Protein AF-A0A7K6B0F1-F1 (afdb_monomer_lite)

Structure (mmCIF, N/CA/C/O backbone):
data_AF-A0A7K6B0F1-F1
#
_entry.id   AF-A0A7K6B0F1-F1
#
loop_
_atom_site.group_PDB
_atom_site.id
_atom_site.type_symbol
_atom_site.label_atom_id
_atom_site.label_alt_id
_atom_site.label_comp_id
_atom_site.label_asym_id
_atom_site.label_entity_id
_atom_site.label_seq_id
_atom_site.pdbx_PDB_ins_code
_atom_site.Cartn_x
_atom_site.Cartn_y
_atom_site.Cartn_z
_atom_site.occupancy
_atom_site.B_iso_or_equiv
_atom_site.auth_seq_id
_atom_site.auth_comp_id
_atom_site.auth_asym_id
_atom_site.auth_atom_id
_atom_site.pdbx_PDB_model_num
ATOM 1 N N . GLN A 1 1 ? 3.958 -7.815 -3.564 1.00 84.19 1 GLN A N 1
ATOM 2 C CA . GLN A 1 1 ? 4.097 -6.538 -2.848 1.00 84.19 1 GLN A CA 1
ATOM 3 C C . GLN A 1 1 ? 3.766 -5.406 -3.811 1.00 84.19 1 GLN A C 1
ATOM 5 O O . GLN A 1 1 ? 4.169 -5.479 -4.968 1.00 84.19 1 GLN A O 1
ATOM 10 N N . LYS A 1 2 ? 2.995 -4.425 -3.351 1.00 91.88 2 LYS A N 1
ATOM 11 C CA . LYS A 1 2 ? 2.624 -3.187 -4.043 1.00 91.88 2 LYS A CA 1
ATOM 12 C C . LYS A 1 2 ? 2.810 -2.012 -3.071 1.00 91.88 2 LYS A C 1
ATOM 14 O O . LYS A 1 2 ? 2.982 -2.237 -1.873 1.00 91.88 2 LYS A O 1
ATOM 19 N N . TYR A 1 3 ? 2.759 -0.791 -3.585 1.00 95.00 3 TYR A N 1
ATOM 20 C CA . TYR A 1 3 ? 2.760 0.426 -2.778 1.00 95.00 3 TYR A CA 1
ATOM 21 C C . TYR A 1 3 ? 1.329 0.899 -2.563 1.00 95.00 3 TYR A C 1
ATOM 23 O O . TYR A 1 3 ? 0.528 0.859 -3.496 1.00 95.00 3 TYR A O 1
ATOM 31 N N . GLY A 1 4 ? 0.985 1.312 -1.348 1.00 96.25 4 GLY A N 1
ATOM 32 C CA . GLY A 1 4 ? -0.363 1.766 -1.026 1.00 96.25 4 GLY A CA 1
ATOM 33 C C . GLY A 1 4 ? -0.386 3.098 -0.307 1.00 96.25 4 GLY A C 1
ATOM 34 O O . GLY A 1 4 ? 0.454 3.376 0.549 1.00 96.25 4 GLY A O 1
ATOM 35 N N . TYR A 1 5 ? -1.417 3.870 -0.627 1.00 97.06 5 TYR A N 1
ATOM 36 C CA . TYR A 1 5 ? -1.739 5.144 -0.008 1.00 97.06 5 TYR A CA 1
ATOM 37 C C . TYR A 1 5 ? -2.979 4.972 0.859 1.00 97.06 5 TYR A C 1
ATOM 39 O O . TYR A 1 5 ? -4.002 4.459 0.404 1.00 97.06 5 TYR A O 1
ATOM 47 N N . PHE A 1 6 ? -2.902 5.415 2.105 1.00 97.50 6 PHE A N 1
ATOM 48 C CA . PHE A 1 6 ? -3.943 5.241 3.105 1.00 97.50 6 PHE A CA 1
ATOM 49 C C . PHE A 1 6 ? -4.419 6.585 3.643 1.00 97.50 6 PHE A C 1
ATOM 51 O O . PHE A 1 6 ? -3.671 7.565 3.714 1.00 97.50 6 PHE A O 1
ATOM 58 N N . ARG A 1 7 ? -5.688 6.617 4.046 1.00 97.88 7 ARG A N 1
ATOM 59 C CA . ARG A 1 7 ? -6.323 7.768 4.679 1.00 97.88 7 ARG A CA 1
ATOM 60 C C . ARG A 1 7 ? -7.321 7.264 5.710 1.00 97.88 7 ARG A C 1
ATOM 62 O O . ARG A 1 7 ? -8.183 6.452 5.395 1.00 97.88 7 ARG A O 1
ATOM 69 N N . CYS A 1 8 ? -7.215 7.768 6.932 1.00 98.00 8 CYS A N 1
ATOM 70 C CA . CYS A 1 8 ? -8.238 7.571 7.945 1.00 98.00 8 CYS A CA 1
ATOM 71 C C . CYS A 1 8 ? -9.374 8.568 7.703 1.00 98.00 8 CYS A C 1
ATOM 73 O O . CYS A 1 8 ? -9.131 9.774 7.650 1.00 98.00 8 CYS A O 1
ATOM 75 N N . ASN A 1 9 ? -10.607 8.084 7.572 1.00 96.44 9 ASN A N 1
ATOM 76 C CA . ASN A 1 9 ? -11.759 8.964 7.361 1.00 96.44 9 ASN A CA 1
ATOM 77 C C . ASN A 1 9 ? -12.165 9.730 8.626 1.00 96.44 9 ASN A C 1
ATOM 79 O O . ASN A 1 9 ? -12.723 10.816 8.491 1.00 96.44 9 ASN A O 1
ATOM 83 N N . ASP A 1 10 ? -11.797 9.241 9.811 1.00 97.25 10 ASP A N 1
ATOM 84 C CA . ASP A 1 10 ? -12.140 9.874 11.088 1.00 97.25 10 ASP A CA 1
ATOM 85 C C . ASP A 1 10 ? -11.163 11.013 11.411 1.00 97.25 10 ASP A C 1
ATOM 87 O O . ASP A 1 10 ? -11.520 12.184 11.359 1.00 97.25 10 ASP A O 1
ATOM 91 N N . CYS A 1 11 ? -9.883 10.696 11.644 1.00 97.44 11 CYS A N 1
ATOM 92 C CA . CYS A 1 11 ? -8.874 11.690 12.040 1.00 97.44 11 CYS A CA 1
ATOM 93 C C . CYS A 1 11 ? -8.093 12.318 10.874 1.00 97.44 11 CYS A C 1
ATOM 95 O O . CYS A 1 11 ? -7.096 13.003 11.100 1.00 97.44 11 CYS A O 1
ATOM 97 N N . LYS A 1 12 ? -8.463 12.007 9.625 1.00 97.06 12 LYS A N 1
ATOM 98 C CA . LYS A 1 12 ? -7.857 12.514 8.373 1.00 97.06 12 LYS A CA 1
ATOM 99 C C . LYS A 1 12 ? -6.363 12.221 8.172 1.00 97.06 12 LYS A C 1
ATOM 101 O O . LYS A 1 12 ? -5.811 12.606 7.143 1.00 97.06 12 LYS A O 1
ATOM 106 N N . THR A 1 13 ? -5.728 11.486 9.088 1.00 97.31 13 THR A N 1
ATOM 107 C CA . THR A 1 13 ? -4.325 11.056 8.981 1.00 97.31 13 THR A CA 1
ATOM 108 C C . THR A 1 13 ? -4.112 10.268 7.695 1.00 97.31 13 THR A C 1
ATOM 110 O O . THR A 1 13 ? -4.880 9.354 7.383 1.00 97.31 13 THR A O 1
ATOM 113 N N . ARG A 1 14 ? -3.047 10.606 6.970 1.00 97.31 14 ARG A N 1
ATOM 114 C CA . ARG A 1 14 ? -2.598 9.900 5.772 1.00 97.31 14 ARG A CA 1
ATOM 115 C C . ARG A 1 14 ? -1.288 9.190 6.059 1.00 97.31 14 ARG A C 1
ATOM 117 O O . ARG A 1 14 ? -0.490 9.665 6.864 1.00 97.31 14 ARG A O 1
ATOM 124 N N . TRP A 1 15 ? -1.085 8.053 5.415 1.00 96.88 15 TRP A N 1
ATOM 125 C CA . TRP A 1 15 ? 0.191 7.353 5.441 1.00 96.88 15 TRP A CA 1
ATOM 126 C C . TRP A 1 15 ? 0.356 6.525 4.177 1.00 96.88 15 TRP A C 1
ATOM 128 O O . TRP A 1 15 ? -0.595 6.278 3.437 1.00 96.88 15 TRP A O 1
ATOM 138 N N . GLU A 1 16 ? 1.587 6.113 3.929 1.00 96.38 16 GLU A N 1
ATOM 139 C CA . GLU A 1 16 ? 1.972 5.354 2.750 1.00 96.38 16 GLU A CA 1
ATOM 140 C C . GLU A 1 16 ? 2.824 4.174 3.179 1.00 96.38 16 GLU A C 1
ATOM 142 O O . GLU A 1 16 ? 3.490 4.233 4.216 1.00 96.38 16 GLU A O 1
ATOM 147 N N . SER A 1 17 ? 2.804 3.104 2.393 1.00 94.81 17 SER A N 1
ATOM 148 C CA . SER A 1 17 ? 3.546 1.898 2.720 1.00 94.81 17 SER A CA 1
ATOM 149 C C . SER A 1 17 ? 3.906 1.101 1.477 1.00 94.81 17 SER A C 1
ATOM 151 O O . SER A 1 17 ? 3.045 0.823 0.640 1.00 94.81 17 SER A O 1
ATOM 153 N N . ALA A 1 18 ? 5.153 0.632 1.418 1.00 93.44 18 ALA A N 1
ATOM 154 C CA . ALA A 1 18 ? 5.584 -0.357 0.435 1.00 93.44 18 ALA A CA 1
ATOM 155 C C . ALA A 1 18 ? 5.114 -1.784 0.780 1.00 93.44 18 ALA A C 1
ATOM 157 O O . ALA A 1 18 ? 5.408 -2.732 0.063 1.00 93.44 18 ALA A O 1
ATOM 158 N N . TYR A 1 19 ? 4.382 -1.971 1.879 1.00 92.25 19 TYR A N 1
ATOM 159 C CA . TYR A 1 19 ? 3.997 -3.269 2.425 1.00 92.25 19 TYR A CA 1
ATOM 160 C C . TYR A 1 19 ? 2.502 -3.524 2.228 1.00 92.25 19 TYR A C 1
ATOM 162 O O . TYR A 1 19 ? 1.722 -3.609 3.179 1.00 92.25 19 TYR A O 1
ATOM 170 N N . VAL A 1 20 ? 2.104 -3.628 0.955 1.00 93.56 20 VAL A N 1
ATOM 171 C CA . VAL A 1 20 ? 0.737 -3.968 0.541 1.00 93.56 20 VAL A CA 1
ATOM 172 C C . VAL A 1 20 ? 0.722 -5.257 -0.282 1.00 93.56 20 VAL A C 1
ATOM 174 O O . VAL A 1 20 ? 1.509 -5.437 -1.216 1.00 93.56 20 VAL A O 1
ATOM 177 N N . TRP A 1 21 ? -0.194 -6.170 0.052 1.00 91.62 21 TRP A N 1
ATOM 178 C CA . TRP A 1 21 ? -0.406 -7.435 -0.660 1.00 91.62 21 TRP A CA 1
ATOM 179 C C . TRP A 1 21 ? -1.823 -7.487 -1.197 1.00 91.62 21 TRP A C 1
ATOM 181 O O . TRP A 1 21 ? -2.776 -7.471 -0.420 1.00 91.62 21 TRP A O 1
ATOM 191 N N . CYS A 1 22 ? -1.939 -7.557 -2.520 1.00 91.19 22 CYS A N 1
ATOM 192 C CA . CYS A 1 22 ? -3.215 -7.676 -3.208 1.00 91.19 22 CYS A CA 1
ATOM 193 C C . CYS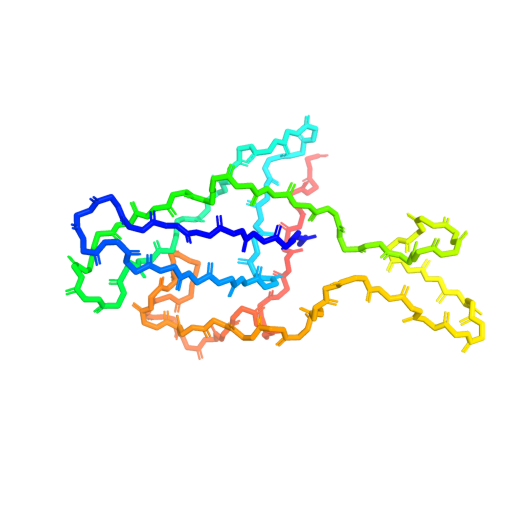 A 1 22 ? -3.473 -9.108 -3.666 1.00 91.19 22 CYS A C 1
ATOM 195 O O . CYS A 1 22 ? -2.526 -9.839 -3.969 1.00 91.19 22 CYS A O 1
ATOM 197 N N . ILE A 1 23 ? -4.754 -9.454 -3.777 1.00 88.81 23 ILE A N 1
ATOM 198 C CA . ILE A 1 23 ? -5.221 -10.641 -4.492 1.00 88.81 23 ILE A CA 1
ATOM 199 C C . ILE A 1 23 ? -4.757 -10.531 -5.948 1.00 88.81 23 ILE A C 1
ATOM 201 O O . ILE A 1 23 ? -4.827 -9.447 -6.541 1.00 88.81 23 ILE A O 1
ATOM 205 N N . SER A 1 24 ? -4.257 -11.638 -6.505 1.00 85.00 24 SER A N 1
ATOM 206 C CA . SER A 1 24 ? -3.767 -11.686 -7.887 1.00 85.00 24 SER A CA 1
ATOM 207 C C . SER A 1 24 ? -4.825 -11.160 -8.861 1.00 85.00 24 SER A C 1
ATOM 209 O O . SER A 1 24 ? -6.017 -11.370 -8.655 1.00 85.00 24 SER A O 1
ATOM 211 N N . GLY A 1 25 ? -4.399 -10.414 -9.880 1.00 84.25 25 GLY A N 1
ATOM 212 C CA . GLY A 1 25 ? -5.313 -9.809 -10.855 1.00 84.25 25 GLY A CA 1
ATOM 213 C C . GLY A 1 25 ? -6.187 -8.661 -10.328 1.00 84.25 25 GLY A C 1
ATOM 214 O O . GLY A 1 25 ? -7.005 -8.147 -11.079 1.00 84.25 25 GLY A O 1
ATOM 215 N N . SER A 1 26 ? -6.030 -8.213 -9.073 1.00 87.44 26 SER A N 1
ATOM 216 C CA . SER A 1 26 ? -6.847 -7.122 -8.520 1.00 87.44 26 SER A CA 1
ATOM 217 C C . SER A 1 26 ? -6.063 -6.126 -7.649 1.00 87.44 26 SER A C 1
ATOM 219 O O . SER A 1 26 ? -4.864 -6.274 -7.374 1.00 87.44 26 SER A O 1
ATOM 221 N N . ASN A 1 27 ? -6.771 -5.089 -7.190 1.00 87.62 27 ASN A N 1
ATOM 222 C CA . ASN A 1 27 ? -6.304 -4.147 -6.168 1.00 87.62 27 ASN A CA 1
ATOM 223 C C . ASN A 1 27 ? -6.932 -4.395 -4.782 1.00 87.62 27 ASN A C 1
ATOM 225 O O . ASN A 1 27 ? -6.675 -3.632 -3.852 1.00 87.62 27 ASN A O 1
ATOM 229 N N . LYS A 1 28 ? -7.705 -5.478 -4.604 1.00 90.38 28 LYS A N 1
ATOM 230 C CA . LYS A 1 28 ? -8.219 -5.886 -3.287 1.00 90.38 28 LYS A CA 1
ATOM 231 C C . LYS A 1 28 ? -7.059 -6.386 -2.425 1.00 90.38 28 LYS A C 1
ATOM 233 O O . LYS A 1 28 ? -6.266 -7.198 -2.896 1.00 90.38 28 LYS A O 1
ATOM 238 N N . VAL A 1 29 ? -6.935 -5.896 -1.190 1.00 93.62 29 VAL A N 1
ATOM 239 C CA . VAL A 1 29 ? -5.813 -6.220 -0.288 1.00 93.62 29 VAL A CA 1
ATOM 240 C C . VAL A 1 29 ? -6.160 -7.328 0.705 1.00 93.62 29 VAL A C 1
ATOM 242 O O . VAL A 1 29 ? -7.286 -7.387 1.185 1.00 93.62 29 VAL A O 1
ATOM 245 N N . TYR A 1 30 ? -5.181 -8.171 1.048 1.00 92.56 30 TYR A N 1
ATOM 246 C CA . TYR A 1 30 ? -5.332 -9.214 2.075 1.00 92.56 30 TYR A CA 1
ATOM 247 C C . TYR A 1 30 ? -5.328 -8.649 3.498 1.00 92.56 30 TYR A C 1
ATOM 249 O O . TYR A 1 30 ? -6.054 -9.121 4.366 1.00 92.56 30 TYR A O 1
ATOM 257 N N . PHE A 1 31 ? -4.486 -7.644 3.746 1.00 93.81 31 PHE A N 1
ATOM 258 C CA . PHE A 1 31 ? -4.228 -7.125 5.085 1.00 93.81 31 PHE A CA 1
ATOM 259 C C . PHE A 1 31 ? -4.468 -5.619 5.121 1.00 93.81 31 PHE A C 1
ATOM 261 O O . PHE A 1 31 ? -3.901 -4.871 4.322 1.00 93.81 31 PHE A O 1
ATOM 268 N N . LYS A 1 32 ? -5.287 -5.179 6.079 1.00 95.88 32 LYS A N 1
ATOM 269 C CA . LYS A 1 32 ? -5.503 -3.759 6.380 1.00 95.88 32 LYS A CA 1
ATOM 270 C C . LYS A 1 32 ? -4.345 -3.200 7.202 1.00 95.88 32 LYS A C 1
ATOM 272 O O . LYS A 1 32 ? -3.686 -3.936 7.939 1.00 95.88 32 LYS A O 1
ATOM 277 N N . GLN A 1 33 ? -4.141 -1.888 7.126 1.00 96.38 33 GLN A N 1
ATOM 278 C CA . GLN A 1 33 ? -3.274 -1.166 8.058 1.00 96.38 33 GLN A CA 1
ATOM 279 C C . GLN A 1 33 ? -4.115 -0.287 8.978 1.00 96.38 33 GLN A C 1
ATOM 281 O O . GLN A 1 33 ? -5.127 0.278 8.567 1.00 96.38 33 GLN A O 1
ATOM 286 N N . LEU A 1 34 ? -3.717 -0.204 10.239 1.00 97.62 34 LEU A N 1
ATOM 287 C CA . LEU A 1 34 ? -4.424 0.518 11.275 1.00 97.62 34 LEU A CA 1
ATOM 288 C C . LEU A 1 34 ? -3.980 1.976 11.272 1.00 97.62 34 LEU A C 1
ATOM 290 O O . LEU A 1 34 ? -2.795 2.297 11.169 1.00 97.62 34 LEU A O 1
ATOM 294 N N . CYS A 1 35 ? -4.941 2.875 11.443 1.00 97.50 35 CYS A N 1
ATOM 295 C CA . CYS A 1 35 ? -4.624 4.260 11.728 1.00 97.50 35 CYS A CA 1
ATOM 296 C C . CYS A 1 35 ? -3.925 4.359 13.091 1.00 97.50 35 CYS A C 1
ATOM 298 O O . CYS A 1 35 ? -4.468 3.898 14.092 1.00 97.50 35 CYS A O 1
ATOM 300 N N . ARG A 1 36 ? -2.775 5.042 13.154 1.00 96.25 36 ARG A N 1
ATOM 301 C CA . ARG A 1 36 ? -2.033 5.251 14.410 1.00 96.25 36 ARG A CA 1
ATOM 302 C C . ARG A 1 36 ? -2.891 5.871 15.520 1.00 96.25 36 ARG A C 1
ATOM 304 O O . ARG A 1 36 ? -2.750 5.476 16.670 1.00 96.25 36 ARG A O 1
ATOM 311 N N . LYS A 1 37 ? -3.755 6.835 15.180 1.00 96.75 37 LYS A N 1
ATOM 312 C CA . LYS A 1 37 ? -4.589 7.561 16.153 1.00 96.75 37 LYS A CA 1
ATOM 313 C C . LYS A 1 37 ? -5.858 6.792 16.520 1.00 96.75 37 LYS A C 1
ATOM 315 O O . LYS A 1 37 ? -6.153 6.629 17.691 1.00 96.75 37 LYS A O 1
ATOM 320 N N . CYS A 1 38 ? -6.597 6.312 15.520 1.00 97.38 38 CYS A N 1
ATOM 321 C CA . CYS A 1 38 ? -7.921 5.719 15.739 1.00 97.38 38 CYS A CA 1
ATOM 322 C C . CYS A 1 38 ? -7.894 4.205 15.976 1.00 97.38 38 CYS A C 1
ATOM 324 O O . CYS A 1 38 ? -8.932 3.638 16.288 1.00 97.38 38 CYS A O 1
ATOM 326 N N . GLN A 1 39 ? -6.766 3.534 15.718 1.00 96.25 39 GLN A N 1
ATOM 327 C CA . GLN A 1 39 ? -6.611 2.071 15.778 1.00 96.25 39 GLN A CA 1
ATOM 328 C C . GLN A 1 39 ? -7.600 1.265 14.906 1.00 96.25 39 GLN A C 1
ATOM 330 O O . GLN A 1 39 ? -7.661 0.042 14.986 1.00 96.25 39 GLN A O 1
ATOM 335 N N . LYS A 1 40 ? -8.326 1.928 13.997 1.00 97.50 40 LYS A N 1
ATOM 336 C CA . LYS A 1 40 ? -9.215 1.304 13.007 1.00 97.50 40 LYS A CA 1
ATOM 337 C C . LYS A 1 40 ? -8.440 0.876 11.762 1.00 97.50 40 LYS A C 1
ATOM 339 O O . LYS A 1 40 ? -7.532 1.586 11.330 1.00 97.50 40 LYS A O 1
ATOM 344 N N . GLY A 1 41 ? -8.813 -0.264 11.179 1.00 96.94 41 GLY A N 1
ATOM 345 C CA . GLY A 1 41 ? -8.181 -0.828 9.984 1.00 96.94 41 GLY A CA 1
ATOM 346 C C . GLY A 1 41 ? -8.720 -0.241 8.678 1.00 96.94 41 GLY A C 1
ATOM 347 O O . GLY A 1 41 ? -9.925 -0.252 8.438 1.00 96.94 41 GLY A O 1
ATOM 348 N N . PHE A 1 42 ? -7.820 0.188 7.798 1.00 97.44 42 PHE A N 1
ATOM 349 C CA . PHE A 1 42 ? -8.135 0.770 6.497 1.00 97.44 42 PHE A CA 1
ATOM 350 C C . PHE A 1 42 ? -7.494 -0.027 5.361 1.00 97.44 42 PHE A C 1
ATOM 352 O O . PHE A 1 42 ? -6.357 -0.498 5.460 1.00 97.44 42 PHE A O 1
ATOM 359 N N . ASN A 1 43 ? -8.240 -0.147 4.264 1.00 96.62 43 ASN A N 1
ATOM 360 C CA . ASN A 1 43 ? -7.673 -0.488 2.965 1.00 96.62 43 ASN A CA 1
ATOM 361 C C . ASN A 1 43 ? -6.979 0.758 2.389 1.00 96.62 43 ASN A C 1
ATOM 363 O O . ASN A 1 43 ? -7.410 1.879 2.681 1.00 96.62 43 ASN A O 1
ATOM 367 N N . PRO A 1 44 ? -5.933 0.595 1.566 1.00 96.81 44 PRO A N 1
ATOM 368 C CA . PRO A 1 44 ? -5.400 1.715 0.810 1.00 96.81 44 PRO A CA 1
ATOM 369 C C . PRO A 1 44 ? -6.468 2.236 -0.162 1.00 96.81 44 PRO A C 1
ATOM 371 O O . PRO A 1 44 ? -7.187 1.450 -0.778 1.00 96.81 44 PRO A O 1
ATOM 374 N N . TYR A 1 45 ? -6.563 3.555 -0.310 1.00 96.12 45 TYR A N 1
ATOM 375 C CA . TYR A 1 45 ? -7.465 4.190 -1.278 1.00 96.12 45 TYR A CA 1
ATOM 376 C C . TYR A 1 45 ? -6.856 4.237 -2.687 1.00 96.12 45 TYR A C 1
ATOM 378 O O . TYR A 1 45 ? -7.573 4.386 -3.669 1.00 96.12 45 TYR A O 1
ATOM 386 N N . ARG A 1 46 ? -5.530 4.101 -2.791 1.00 96.06 46 ARG A N 1
ATOM 387 C CA . ARG A 1 46 ? -4.788 3.974 -4.048 1.00 96.06 46 ARG A CA 1
ATOM 388 C C . ARG A 1 46 ? -3.693 2.938 -3.865 1.00 96.06 46 ARG A C 1
ATOM 390 O O . ARG A 1 46 ? -3.034 2.910 -2.825 1.00 96.06 46 ARG A O 1
ATOM 397 N N . VAL A 1 47 ? -3.507 2.091 -4.869 1.00 95.00 47 VAL A N 1
ATOM 398 C CA . VAL A 1 47 ? -2.474 1.056 -4.887 1.00 95.00 47 VAL A CA 1
ATOM 399 C C . VAL A 1 47 ? -1.751 1.111 -6.216 1.00 95.00 47 VAL A C 1
ATOM 401 O O . VAL A 1 47 ? -2.389 1.184 -7.262 1.00 95.00 47 VAL A O 1
ATOM 404 N N . GLU A 1 48 ? -0.428 1.025 -6.171 1.00 93.38 48 GLU A N 1
ATOM 405 C CA . GLU A 1 48 ? 0.420 1.099 -7.351 1.00 93.38 48 GLU A CA 1
ATOM 406 C C . GLU A 1 48 ? 1.464 -0.009 -7.376 1.00 93.38 48 GLU A C 1
ATOM 408 O O . GLU A 1 48 ? 1.916 -0.521 -6.345 1.00 93.38 48 GLU A O 1
ATOM 413 N N . ALA A 1 49 ? 1.843 -0.403 -8.589 1.00 91.31 49 ALA A N 1
ATOM 414 C CA . ALA A 1 49 ? 2.914 -1.357 -8.782 1.00 91.31 49 ALA A CA 1
ATOM 415 C C . ALA A 1 49 ? 4.264 -0.702 -8.468 1.00 91.31 49 ALA A C 1
ATOM 417 O O . ALA A 1 49 ? 4.542 0.427 -8.865 1.00 91.31 49 ALA A O 1
ATOM 418 N N . ILE A 1 50 ? 5.141 -1.444 -7.793 1.00 90.88 50 ILE A N 1
ATOM 419 C CA . ILE A 1 50 ? 6.515 -1.002 -7.573 1.00 90.88 50 ILE A CA 1
ATOM 420 C C . ILE A 1 50 ? 7.332 -1.352 -8.814 1.00 90.88 50 ILE A C 1
ATOM 422 O O . ILE A 1 50 ? 7.956 -2.411 -8.893 1.00 90.88 50 ILE A O 1
ATOM 426 N N . GLN A 1 51 ? 7.340 -0.453 -9.794 1.00 92.62 51 GLN A N 1
ATOM 427 C CA . GLN A 1 51 ? 7.969 -0.655 -11.103 1.00 92.62 51 GLN A CA 1
ATOM 428 C C . GLN A 1 51 ? 9.027 0.410 -11.402 1.00 92.62 51 GLN A C 1
ATOM 430 O O . GLN A 1 51 ? 9.034 1.480 -10.800 1.00 92.62 51 GLN A O 1
ATOM 435 N N . CYS A 1 52 ? 9.979 0.070 -12.269 1.00 92.38 52 CYS A N 1
ATOM 436 C CA . CYS A 1 52 ? 10.951 1.023 -12.796 1.00 92.38 52 CYS A CA 1
ATOM 437 C C . CYS A 1 52 ? 10.263 2.004 -13.750 1.00 92.38 52 CYS A C 1
ATOM 439 O O . CYS A 1 52 ? 9.501 1.566 -14.602 1.00 92.38 52 CYS A O 1
ATOM 441 N N . GLN A 1 53 ? 10.573 3.298 -13.663 1.00 91.19 53 GLN A N 1
ATOM 442 C CA . GLN A 1 53 ? 10.002 4.307 -14.567 1.00 91.19 53 GLN A CA 1
ATOM 443 C C . GLN A 1 53 ? 10.492 4.186 -16.017 1.00 91.19 53 GLN A C 1
ATOM 445 O O . GLN A 1 53 ? 9.858 4.727 -16.910 1.00 91.19 53 GLN A O 1
ATOM 450 N N . ILE A 1 54 ? 11.614 3.500 -16.251 1.00 92.62 54 ILE A N 1
ATOM 451 C CA . ILE A 1 54 ? 12.216 3.378 -17.586 1.00 92.62 54 ILE A CA 1
ATOM 452 C C . ILE A 1 54 ? 11.632 2.179 -18.338 1.00 92.62 54 ILE A C 1
ATOM 454 O O . ILE A 1 54 ? 11.240 2.296 -19.489 1.00 92.62 54 ILE A O 1
ATOM 458 N N . CYS A 1 55 ? 11.580 1.010 -17.692 1.00 93.81 55 CYS A N 1
ATOM 459 C CA . CYS A 1 55 ? 11.195 -0.244 -18.351 1.00 93.81 55 CYS A CA 1
ATOM 460 C C . CYS A 1 55 ? 9.925 -0.893 -17.786 1.00 93.81 55 CYS A C 1
ATOM 462 O O . CYS A 1 55 ? 9.589 -2.008 -18.180 1.00 93.81 55 CYS A O 1
ATOM 464 N N . SER A 1 56 ? 9.272 -0.274 -16.799 1.00 91.69 56 SER A N 1
ATOM 465 C CA . SER A 1 56 ? 8.053 -0.772 -16.136 1.00 91.69 56 SER A CA 1
ATOM 466 C C . SER A 1 56 ? 8.171 -2.152 -15.468 1.00 91.69 56 SER A C 1
ATOM 468 O O . SER A 1 56 ? 7.193 -2.695 -14.957 1.00 91.69 56 SER A O 1
ATOM 470 N N . LYS A 1 57 ? 9.375 -2.733 -15.384 1.00 90.50 57 LYS A N 1
ATOM 471 C CA . LYS A 1 57 ? 9.606 -4.023 -14.717 1.00 90.50 57 LYS A CA 1
ATOM 472 C C . LYS A 1 57 ? 9.813 -3.843 -13.212 1.00 90.50 57 LYS A C 1
ATOM 474 O O . LYS A 1 57 ? 10.498 -2.925 -12.753 1.00 90.50 57 LYS A O 1
ATOM 479 N N . THR A 1 58 ? 9.265 -4.770 -12.425 1.00 85.75 58 THR A N 1
ATOM 480 C CA . THR A 1 58 ? 9.453 -4.818 -10.962 1.00 85.75 58 THR A CA 1
ATOM 481 C C . THR A 1 58 ? 10.889 -5.176 -10.588 1.00 85.75 58 THR A C 1
ATOM 483 O O . THR A 1 58 ? 11.446 -4.597 -9.659 1.00 85.75 58 THR A O 1
ATOM 486 N N . ARG A 1 59 ? 11.511 -6.103 -11.322 1.00 86.62 59 ARG A N 1
ATOM 487 C CA . ARG A 1 59 ? 12.938 -6.432 -11.233 1.00 86.62 59 ARG A CA 1
ATOM 488 C C . ARG A 1 59 ? 13.566 -6.061 -12.570 1.00 86.62 59 ARG A C 1
ATOM 490 O O . ARG A 1 59 ? 13.122 -6.546 -13.604 1.00 86.62 59 ARG A O 1
ATOM 497 N N . CYS A 1 60 ? 14.532 -5.154 -12.548 1.00 90.31 60 CYS A N 1
ATOM 498 C CA . CYS A 1 60 ? 15.185 -4.645 -13.747 1.00 90.31 60 CYS A CA 1
ATOM 499 C C . CYS A 1 60 ? 16.683 -4.453 -13.509 1.00 90.31 60 CYS A C 1
ATOM 501 O O . CYS A 1 60 ? 17.121 -4.311 -12.361 1.00 90.31 60 CYS A O 1
ATOM 503 N N . SER A 1 61 ? 17.422 -4.393 -14.614 1.00 92.88 61 SER A N 1
ATOM 504 C CA . SER A 1 61 ? 18.863 -4.121 -14.662 1.00 92.88 61 SER A CA 1
ATOM 505 C C . SER A 1 61 ? 19.167 -2.738 -15.242 1.00 92.88 61 SER A C 1
ATOM 507 O O . SER A 1 61 ? 20.290 -2.486 -15.656 1.00 92.88 61 SER A O 1
ATOM 509 N N . CYS A 1 62 ? 18.171 -1.843 -15.302 1.00 92.56 62 CYS A N 1
ATOM 510 C CA . CYS A 1 62 ? 18.389 -0.471 -15.751 1.00 92.56 62 CYS A CA 1
ATOM 511 C C . CYS A 1 62 ? 19.505 0.173 -14.905 1.00 92.56 62 CYS A C 1
ATOM 513 O O . CYS A 1 62 ? 19.434 0.056 -13.675 1.00 92.56 62 CYS A O 1
ATOM 515 N N . PRO A 1 63 ? 20.479 0.868 -15.526 1.00 88.31 63 PRO A N 1
ATOM 516 C CA . PRO A 1 63 ? 21.590 1.497 -14.807 1.00 88.31 63 PRO A CA 1
ATOM 517 C C . PRO A 1 63 ? 21.097 2.439 -13.705 1.00 88.31 63 PRO A C 1
ATOM 519 O O . PRO A 1 63 ? 21.581 2.416 -12.578 1.00 88.31 63 PRO A O 1
ATOM 522 N N . GLN A 1 64 ? 20.042 3.201 -14.007 1.00 86.06 64 GLN A N 1
ATOM 523 C CA . GLN A 1 64 ? 19.321 4.017 -13.042 1.00 86.06 64 GLN A CA 1
ATOM 524 C C . GLN A 1 64 ? 17.982 3.358 -12.706 1.00 86.06 64 GLN A C 1
ATOM 526 O O . GLN A 1 64 ? 17.022 3.401 -13.479 1.00 86.06 64 GLN A O 1
ATOM 531 N N . LYS A 1 65 ? 17.884 2.760 -11.514 1.00 83.62 65 LYS A N 1
ATOM 532 C CA . LYS A 1 65 ? 16.626 2.202 -10.988 1.00 83.62 65 LYS A CA 1
ATOM 533 C C . LYS A 1 65 ? 15.721 3.317 -10.462 1.00 83.62 65 LYS A C 1
ATOM 535 O O . LYS A 1 65 ? 15.420 3.373 -9.273 1.00 83.62 65 LYS A O 1
ATOM 540 N N . LYS A 1 66 ? 15.280 4.204 -11.353 1.00 86.50 66 LYS A N 1
ATOM 541 C CA . LYS A 1 66 ? 14.374 5.299 -11.006 1.00 86.50 66 LYS A CA 1
ATOM 542 C C . LYS A 1 66 ? 12.964 4.757 -10.765 1.00 86.50 66 LYS A C 1
ATOM 544 O O . LYS A 1 66 ? 12.429 4.001 -11.581 1.00 86.50 66 LYS A O 1
ATOM 549 N N . ARG A 1 67 ? 12.381 5.112 -9.624 1.00 89.00 67 ARG A N 1
ATOM 550 C CA . ARG A 1 67 ? 11.016 4.770 -9.206 1.00 89.00 67 ARG A CA 1
ATOM 551 C C . ARG A 1 67 ? 10.390 6.025 -8.617 1.00 89.00 67 ARG A C 1
ATOM 553 O O . ARG A 1 67 ? 11.090 6.789 -7.962 1.00 89.00 67 ARG A O 1
ATOM 560 N N . HIS A 1 68 ? 9.095 6.233 -8.834 1.00 87.12 68 HIS A N 1
ATOM 561 C CA . HIS A 1 68 ? 8.379 7.394 -8.288 1.00 87.12 68 HIS A CA 1
ATOM 562 C C . HIS A 1 68 ? 8.026 7.252 -6.800 1.00 87.12 68 HIS A C 1
ATOM 564 O O . HIS A 1 68 ? 7.529 8.195 -6.198 1.00 87.12 68 HIS A O 1
ATOM 570 N N . ILE A 1 69 ? 8.269 6.077 -6.218 1.00 91.06 69 ILE A N 1
ATOM 571 C CA . ILE A 1 69 ? 7.930 5.717 -4.839 1.00 91.06 69 ILE A CA 1
ATOM 572 C C . ILE A 1 69 ? 9.123 5.104 -4.115 1.00 91.06 69 ILE A C 1
ATOM 574 O O . ILE A 1 69 ? 9.974 4.437 -4.713 1.00 91.06 69 ILE A O 1
ATOM 578 N N . ASP A 1 70 ? 9.119 5.260 -2.797 1.00 88.50 70 ASP A N 1
ATOM 579 C CA . ASP A 1 70 ? 10.075 4.616 -1.910 1.00 88.50 70 ASP A CA 1
ATOM 580 C C . ASP A 1 70 ? 9.704 3.139 -1.681 1.00 88.50 70 ASP A C 1
ATOM 582 O O . ASP A 1 70 ? 8.753 2.797 -0.979 1.00 88.50 70 ASP A O 1
ATOM 586 N N . VAL A 1 71 ? 10.490 2.238 -2.271 1.00 87.56 71 VAL A N 1
ATOM 587 C CA . VAL A 1 71 ? 10.301 0.778 -2.185 1.00 87.56 71 VAL A CA 1
ATOM 588 C C . VAL A 1 71 ? 10.523 0.238 -0.773 1.00 87.56 71 VAL A C 1
ATOM 590 O O . VAL A 1 71 ? 10.050 -0.850 -0.455 1.00 87.56 71 VAL A O 1
ATOM 593 N N . LYS A 1 72 ? 11.263 0.970 0.062 1.00 86.00 72 LYS A N 1
ATOM 594 C CA . LYS A 1 72 ? 11.586 0.580 1.435 1.00 86.00 72 LYS A CA 1
ATOM 595 C C . LYS A 1 72 ? 10.750 1.334 2.461 1.00 86.00 72 LYS A C 1
ATOM 597 O O . LYS A 1 72 ? 10.986 1.145 3.650 1.00 86.00 72 LYS A O 1
ATOM 602 N N . ARG A 1 73 ? 9.763 2.134 2.026 1.00 90.62 73 ARG A N 1
ATOM 603 C CA . ARG A 1 73 ? 8.875 2.902 2.907 1.00 90.62 73 ARG A CA 1
ATOM 604 C C . ARG A 1 73 ? 8.304 1.979 3.990 1.00 90.62 73 ARG A C 1
ATOM 606 O O . ARG A 1 73 ? 7.443 1.140 3.673 1.00 90.62 73 ARG A O 1
ATOM 613 N N . PRO A 1 74 ? 8.766 2.104 5.246 1.00 86.50 74 PRO A N 1
ATOM 614 C CA . PRO A 1 74 ? 8.428 1.149 6.281 1.00 86.50 74 PRO A CA 1
ATOM 615 C C . PRO A 1 74 ? 6.965 1.299 6.683 1.00 86.50 74 PRO A C 1
ATOM 617 O O . PRO A 1 74 ? 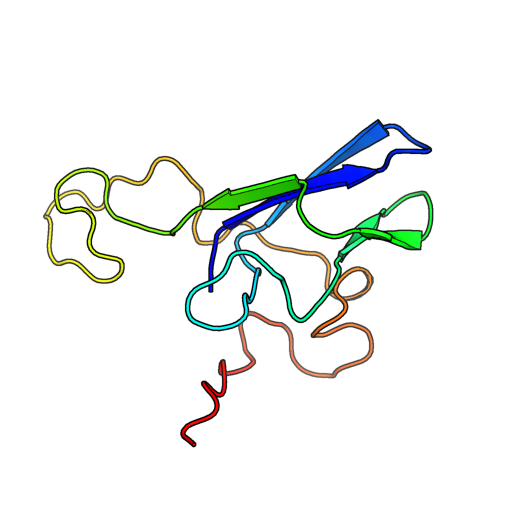6.293 2.290 6.394 1.00 86.50 74 PRO A O 1
ATOM 620 N N . HIS A 1 75 ? 6.468 0.297 7.391 1.00 89.81 75 HIS A N 1
ATOM 621 C CA . HIS A 1 75 ? 5.229 0.398 8.147 1.00 89.81 75 HIS A CA 1
ATOM 622 C C . HIS A 1 75 ? 5.519 0.044 9.599 1.00 89.81 75 HIS A C 1
ATOM 624 O O . HIS A 1 75 ? 6.507 -0.619 9.911 1.00 89.81 75 HIS A O 1
ATOM 630 N N . ARG A 1 76 ? 4.633 0.477 10.490 1.00 91.00 76 ARG A N 1
ATOM 631 C CA . ARG A 1 76 ? 4.716 0.124 11.901 1.00 91.00 76 ARG A CA 1
ATOM 632 C C . ARG A 1 76 ? 4.075 -1.235 12.138 1.00 91.00 76 ARG A C 1
ATOM 634 O O . ARG A 1 76 ? 2.931 -1.449 11.732 1.00 91.00 76 ARG A O 1
ATOM 641 N N . GLN A 1 77 ? 4.810 -2.146 12.764 1.00 91.88 77 GLN A N 1
ATOM 642 C CA . GLN A 1 77 ? 4.390 -3.533 12.945 1.00 91.88 77 GLN A CA 1
ATOM 643 C C . GLN A 1 77 ? 3.094 -3.641 13.752 1.00 91.88 77 GLN A C 1
ATOM 645 O O . GLN A 1 77 ? 2.182 -4.368 13.364 1.00 91.88 77 GLN A O 1
ATOM 650 N N . GLU A 1 78 ? 2.957 -2.844 14.810 1.00 92.94 78 GLU A N 1
ATOM 651 C CA . GLU A 1 78 ? 1.763 -2.772 15.654 1.00 92.94 78 GLU A CA 1
ATOM 652 C C . GLU A 1 78 ? 0.517 -2.259 14.912 1.00 92.94 78 GLU A C 1
ATOM 654 O O . GLU A 1 78 ? -0.610 -2.449 15.374 1.00 92.94 78 GLU A O 1
ATOM 659 N N . LEU A 1 79 ? 0.707 -1.655 13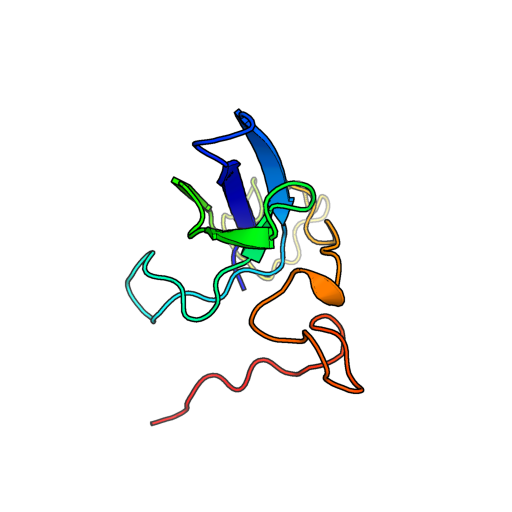.734 1.00 95.56 79 LEU A N 1
ATOM 660 C CA . LEU A 1 79 ? -0.352 -1.116 12.885 1.00 95.56 79 LEU A CA 1
ATOM 661 C C . LEU A 1 79 ? -0.601 -1.948 11.621 1.00 95.56 79 LEU A C 1
ATOM 663 O O . LEU A 1 79 ? -1.393 -1.541 10.778 1.00 95.56 79 LEU A O 1
ATOM 667 N N . CYS A 1 80 ? 0.042 -3.097 11.434 1.00 94.75 80 CYS A N 1
ATOM 668 C CA . CYS A 1 80 ? -0.102 -3.870 10.202 1.00 94.75 80 CYS A CA 1
ATOM 669 C C . CYS A 1 80 ? -0.835 -5.181 10.434 1.00 94.75 80 CYS A C 1
ATOM 671 O O . CYS A 1 80 ? -0.360 -6.048 11.159 1.00 94.75 80 CYS A O 1
ATOM 673 N N . GLY A 1 81 ? -1.955 -5.380 9.736 1.00 93.25 81 GLY A N 1
ATOM 674 C CA . GLY A 1 81 ? -2.745 -6.608 9.834 1.00 93.25 81 GLY A CA 1
ATOM 675 C C . GLY A 1 81 ? -1.992 -7.883 9.435 1.00 93.25 81 GLY A C 1
ATOM 676 O O . GLY A 1 81 ? -2.468 -8.973 9.728 1.00 93.25 81 GLY A O 1
ATOM 677 N N . ARG A 1 82 ? -0.818 -7.779 8.791 1.00 91.62 82 ARG A N 1
ATOM 678 C CA . ARG A 1 82 ? 0.021 -8.938 8.452 1.00 91.62 82 ARG A CA 1
ATOM 679 C C . ARG A 1 82 ? 0.971 -9.349 9.580 1.00 91.62 82 ARG A C 1
ATOM 681 O O . ARG A 1 82 ? 1.143 -10.552 9.777 1.00 91.62 82 ARG A O 1
ATOM 688 N N . CYS A 1 83 ? 1.606 -8.400 10.274 1.00 92.56 83 CYS A N 1
ATOM 689 C CA . CYS A 1 83 ? 2.689 -8.663 11.241 1.00 92.56 83 CYS A CA 1
ATOM 690 C C . CYS A 1 83 ? 2.422 -8.166 12.674 1.00 92.56 83 CYS A C 1
ATOM 692 O O . CYS A 1 83 ? 3.242 -8.416 13.558 1.00 92.56 83 CYS A O 1
ATOM 694 N N . LYS A 1 84 ? 1.281 -7.519 12.941 1.00 92.56 84 LYS A N 1
ATOM 695 C CA . LYS A 1 84 ? 0.870 -7.144 14.300 1.00 92.56 84 LYS A CA 1
ATOM 696 C C . LYS A 1 84 ? 0.852 -8.380 15.204 1.00 92.56 84 LYS A C 1
ATOM 698 O O . LYS A 1 84 ? 0.248 -9.390 14.855 1.00 92.56 84 LYS A O 1
ATOM 703 N N . GLY A 1 85 ? 1.542 -8.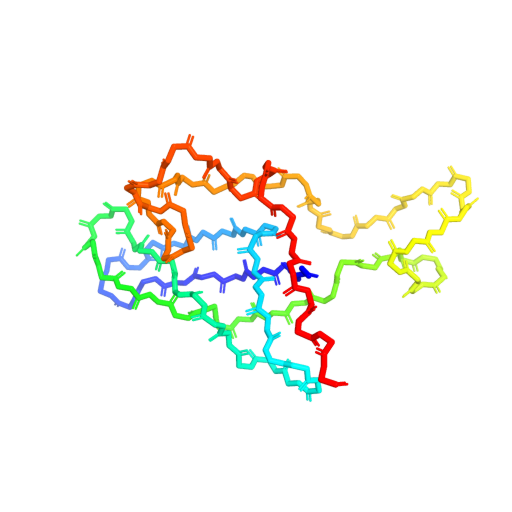293 16.343 1.00 90.06 85 GLY A N 1
ATOM 704 C CA . GLY A 1 85 ? 1.654 -9.379 17.325 1.00 90.06 85 GLY A CA 1
ATOM 705 C C . GLY A 1 85 ? 2.546 -10.556 16.909 1.00 90.06 85 GLY A C 1
ATOM 706 O O . GLY A 1 85 ? 2.646 -11.525 17.651 1.00 90.06 85 GLY A O 1
ATOM 707 N N . LYS A 1 86 ? 3.201 -10.505 15.741 1.00 89.19 86 LYS A N 1
ATOM 708 C CA . LYS A 1 86 ? 4.113 -11.567 15.287 1.00 89.19 86 LYS A CA 1
ATOM 709 C C . LYS A 1 86 ? 5.548 -11.272 15.706 1.00 89.19 86 LYS A C 1
ATOM 711 O O . LYS A 1 86 ? 5.913 -10.121 15.888 1.00 89.19 86 LYS A O 1
ATOM 716 N N . ARG A 1 87 ? 6.392 -12.303 15.790 1.00 85.94 87 ARG A N 1
ATOM 717 C CA . ARG A 1 87 ? 7.835 -12.131 16.042 1.00 85.94 87 ARG A CA 1
ATOM 718 C C . ARG A 1 87 ? 8.578 -11.527 14.842 1.00 85.94 87 ARG A C 1
ATOM 720 O O . ARG A 1 87 ? 9.560 -10.821 15.024 1.00 85.94 87 ARG A O 1
ATOM 727 N N . LEU A 1 88 ? 8.111 -11.805 13.622 1.00 82.44 88 LEU A N 1
ATOM 728 C CA . LEU A 1 88 ? 8.745 -11.367 12.374 1.00 82.44 88 LEU A CA 1
ATOM 729 C C . LEU A 1 88 ? 7.986 -10.201 11.724 1.00 82.44 88 LEU A C 1
ATOM 731 O O . LEU A 1 88 ? 6.757 -10.228 11.613 1.00 82.44 88 LEU A O 1
ATOM 735 N N . SER A 1 89 ? 8.737 -9.208 11.240 1.00 83.75 89 SER A N 1
ATOM 736 C CA . SER A 1 89 ? 8.228 -8.059 10.483 1.00 83.75 89 SER A CA 1
ATOM 737 C C . SER A 1 89 ? 7.847 -8.439 9.042 1.00 83.75 89 SER A C 1
ATOM 739 O O . SER A 1 89 ? 8.165 -9.530 8.556 1.00 83.75 89 SER A O 1
ATOM 741 N N . CYS A 1 90 ? 7.160 -7.548 8.312 1.00 86.00 90 CYS A N 1
ATOM 742 C CA . CYS A 1 90 ? 6.842 -7.845 6.909 1.00 86.00 90 CYS A CA 1
ATOM 743 C C . CYS A 1 90 ? 8.071 -7.925 5.996 1.00 86.00 90 CYS A C 1
ATOM 745 O O . CYS A 1 90 ? 8.015 -8.595 4.967 1.00 86.00 90 CYS A O 1
ATOM 747 N N . ASP A 1 91 ? 9.144 -7.251 6.388 1.00 76.31 91 ASP A N 1
ATOM 748 C CA . ASP A 1 91 ? 10.436 -7.184 5.709 1.00 76.31 91 ASP A CA 1
ATOM 749 C C . ASP A 1 91 ? 11.119 -8.558 5.742 1.00 76.31 91 ASP A C 1
ATOM 751 O O . ASP A 1 91 ? 11.713 -8.985 4.756 1.00 76.31 91 ASP A O 1
ATOM 755 N N . ASN A 1 92 ? 10.924 -9.286 6.847 1.00 68.69 92 ASN A N 1
ATOM 756 C CA . ASN A 1 92 ? 11.503 -10.605 7.101 1.00 68.69 92 ASN A CA 1
ATOM 757 C C . ASN A 1 92 ? 10.509 -11.762 6.901 1.00 68.69 92 ASN A C 1
ATOM 759 O O . ASN A 1 92 ? 10.857 -12.919 7.126 1.00 68.69 92 ASN A O 1
ATOM 763 N N . THR A 1 93 ? 9.267 -11.491 6.485 1.00 64.81 93 THR A N 1
ATOM 764 C CA . THR A 1 93 ? 8.293 -12.546 6.158 1.00 64.81 93 THR A CA 1
ATOM 765 C C . THR A 1 93 ? 8.174 -12.704 4.652 1.00 64.81 93 THR A C 1
ATOM 767 O O . THR A 1 93 ? 7.528 -11.898 3.966 1.00 64.81 93 THR A O 1
ATOM 770 N N . TYR A 1 94 ? 8.743 -13.800 4.140 1.00 58.44 94 TYR A N 1
ATOM 771 C CA . TYR A 1 94 ? 8.568 -14.214 2.751 1.00 58.44 94 TYR A CA 1
ATOM 772 C C . TYR A 1 94 ? 7.087 -14.142 2.369 1.00 58.44 94 TYR A C 1
ATOM 774 O O . TYR A 1 94 ? 6.194 -14.599 3.089 1.00 58.44 94 TYR A O 1
ATOM 782 N N . SER A 1 95 ? 6.803 -13.470 1.253 1.00 55.28 95 SER A N 1
ATOM 783 C CA . SER A 1 95 ? 5.468 -13.518 0.668 1.00 55.28 95 SER A CA 1
ATOM 784 C C . SER A 1 95 ? 5.319 -14.901 0.064 1.00 55.28 95 SER A C 1
ATOM 786 O O . SER A 1 95 ? 5.762 -15.109 -1.063 1.00 55.28 95 SER A O 1
ATOM 788 N N . PHE A 1 96 ? 4.717 -15.831 0.805 1.00 51.41 96 PHE A N 1
ATOM 789 C CA . PHE A 1 96 ? 4.129 -17.019 0.207 1.00 51.41 96 PHE A CA 1
ATOM 790 C C . PHE A 1 96 ? 3.100 -16.507 -0.805 1.00 51.41 96 PHE A C 1
ATOM 792 O O . PHE A 1 96 ? 1.989 -16.108 -0.457 1.00 51.41 96 PHE A O 1
ATOM 799 N N . LYS A 1 97 ? 3.514 -16.382 -2.070 1.00 45.31 97 LYS A N 1
ATOM 800 C CA . LYS A 1 97 ? 2.560 -16.471 -3.163 1.00 45.31 97 LYS A CA 1
ATOM 801 C C . LYS A 1 97 ? 1.963 -17.853 -2.964 1.00 45.31 97 LYS A C 1
ATOM 803 O O . LYS A 1 97 ? 2.717 -18.817 -3.003 1.00 45.31 97 LYS A O 1
ATOM 808 N N . TYR A 1 98 ? 0.675 -17.924 -2.652 1.00 39.91 98 TYR A N 1
ATOM 809 C CA . TYR A 1 98 ? -0.073 -19.159 -2.811 1.00 39.91 98 TYR A CA 1
ATOM 810 C C . TYR A 1 98 ? 0.232 -19.652 -4.230 1.00 39.91 98 TYR A C 1
ATOM 812 O O . TYR A 1 98 ? -0.174 -19.018 -5.204 1.00 39.91 98 TYR A O 1
ATOM 820 N N . ILE A 1 99 ? 1.092 -20.664 -4.322 1.00 35.59 99 ILE A N 1
ATOM 821 C CA . ILE A 1 99 ? 1.149 -21.548 -5.471 1.00 35.59 99 ILE A CA 1
ATOM 822 C C . ILE A 1 99 ? -0.052 -22.450 -5.212 1.00 35.59 99 ILE A C 1
ATOM 824 O O . ILE A 1 99 ? -0.055 -23.185 -4.226 1.00 35.59 99 ILE A O 1
ATOM 828 N N . VAL A 1 1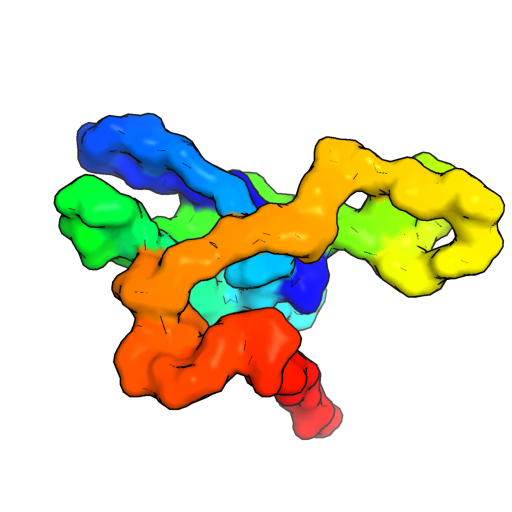00 ? -1.112 -22.230 -5.985 1.00 36.84 100 VAL A N 1
ATOM 829 C CA . VAL A 1 100 ? -2.162 -23.230 -6.180 1.00 36.84 100 VAL A CA 1
ATOM 830 C C . VAL A 1 100 ? -1.690 -24.101 -7.327 1.00 36.84 100 VAL A C 1
ATOM 832 O O . VAL A 1 100 ? -1.188 -23.497 -8.306 1.00 36.84 100 VAL A O 1
#

Radius of gyration: 14.26 Å; chains: 1; bounding box: 34×36×36 Å

Organism: Upupa epops (NCBI:txid57439)

Secondary structure (DSSP, 8-state):
-EEEEEE-TTT--EEEEEEE-BPTTSS-BSS-EE-TTT--EE--SEE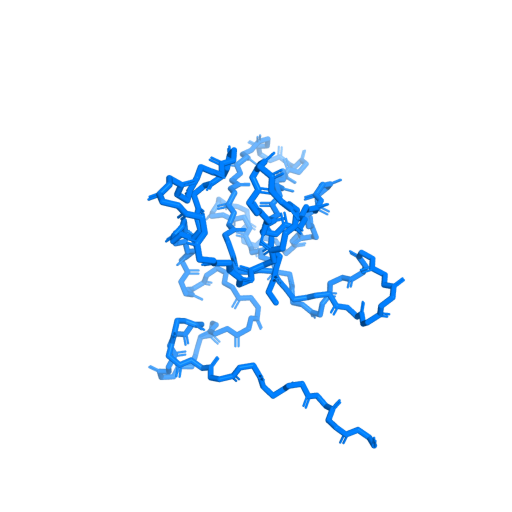E----TTT--SS---SS---SS-TT----GGGBTTTTT-SS-TTTS-------

InterPro domains:
  IPR026775 Zygote arrest protein 1 [PTHR31054] (1-100)
  IPR027377 ZAR1/RTP1-5-like, 3CxxC-type zinc finger [PF13695] (2-84)
  IPR027377 ZAR1/RTP1-5-like, 3CxxC-type zinc finger [SM01328] (1-86)

Sequence (100 aa):
QKYGYFRCNDCKTRWESAYVWCISGSNKVYFKQLCRKCQKGFNPYRVEAIQCQICSKTRCSCPQKKRHIDVKRPHRQELCGRCKGKRLSCDNTYSFKYIV

Foldseek 3Di:
DWKFWDADPPPRDIDIDLLFDADPPDLHTPKFFADPPPRDTDRGPDIGHFAAPPPRDNDDPPPDRDTPDDNPRHDDQCGIRVRNPHPDDSVRDDPPPPPD

pLDDT: mean 88.36, std 13.05, range [35.59, 98.0]